Protein AF-A0A662T8T1-F1 (afdb_monomer)

Sequence (111 aa):
SKLGIKPIKSKVNIRFAYDFKDKLLIPRELLLPNIEEYVHKFEDAVSNAFKLGVEISYPSEIILPVLITKAYLNAFNLSIESGYPTEYTIAHIISKAVRIAKNLKGSLSSA

pLDDT: mean 90.49, std 11.32, range [46.44, 98.25]

Mean predicted aligned error: 9.33 Å

Structure (mmCIF, N/CA/C/O backbone):
data_AF-A0A662T8T1-F1
#
_entry.id   AF-A0A662T8T1-F1
#
loop_
_atom_site.group_PDB
_atom_site.id
_atom_site.type_symbol
_atom_site.label_atom_id
_atom_site.label_alt_id
_atom_site.label_comp_id
_atom_site.label_asym_id
_atom_site.label_entity_id
_atom_site.label_seq_id
_atom_site.pdbx_PDB_ins_code
_atom_site.Cartn_x
_atom_site.Cartn_y
_atom_site.Cartn_z
_atom_site.occupancy
_atom_site.B_iso_or_equiv
_atom_site.auth_seq_id
_atom_site.auth_comp_id
_atom_site.auth_asym_id
_atom_site.auth_atom_id
_atom_site.pdbx_PDB_model_num
ATOM 1 N N . SER A 1 1 ? 42.186 -36.320 -29.713 1.00 46.44 1 SER A N 1
ATOM 2 C CA . SER A 1 1 ? 41.400 -35.275 -30.401 1.00 46.44 1 SER A CA 1
ATOM 3 C C . SER A 1 1 ? 42.095 -33.940 -30.151 1.00 46.44 1 SER A C 1
ATOM 5 O O . SER A 1 1 ? 41.994 -33.436 -29.050 1.00 46.44 1 SER A O 1
ATOM 7 N N . LYS A 1 2 ? 43.017 -33.426 -30.977 1.00 49.69 2 LYS A N 1
ATOM 8 C CA . LYS A 1 2 ? 43.076 -33.326 -32.453 1.00 49.69 2 LYS A CA 1
ATOM 9 C C . LYS A 1 2 ? 42.067 -32.354 -33.091 1.00 49.69 2 LYS A C 1
ATOM 11 O O . LYS A 1 2 ? 41.814 -32.444 -34.281 1.00 49.69 2 LYS A O 1
ATOM 16 N N . LEU A 1 3 ? 41.560 -31.382 -32.338 1.00 62.81 3 LEU A N 1
ATOM 17 C CA . LEU A 1 3 ? 40.878 -30.222 -32.916 1.00 62.81 3 LEU A CA 1
ATOM 18 C C . LEU A 1 3 ? 41.624 -28.971 -32.459 1.00 62.81 3 LEU A C 1
ATOM 20 O O . LEU A 1 3 ? 41.393 -28.475 -31.363 1.00 62.81 3 LEU A O 1
ATOM 24 N N . GLY A 1 4 ? 42.559 -28.490 -33.283 1.00 59.91 4 GLY A N 1
ATOM 25 C CA . GLY A 1 4 ? 43.319 -27.247 -33.083 1.00 59.91 4 GLY A CA 1
ATOM 26 C C . GLY A 1 4 ? 42.458 -25.980 -33.179 1.00 59.91 4 GLY A C 1
ATOM 27 O O . GLY A 1 4 ? 42.883 -24.981 -33.749 1.00 59.91 4 GLY A O 1
ATOM 28 N N . ILE A 1 5 ? 41.232 -26.029 -32.661 1.00 67.00 5 ILE A N 1
ATOM 29 C CA . ILE A 1 5 ? 40.268 -24.940 -32.682 1.00 67.00 5 ILE A CA 1
ATOM 30 C C . ILE A 1 5 ? 40.526 -24.086 -31.443 1.00 67.00 5 ILE A C 1
ATOM 32 O O . ILE A 1 5 ? 40.152 -24.449 -30.330 1.00 67.00 5 ILE A O 1
ATOM 36 N N . LYS A 1 6 ? 41.167 -22.933 -31.638 1.00 69.75 6 LYS A N 1
ATOM 37 C CA . LYS A 1 6 ? 41.147 -21.839 -30.662 1.00 69.75 6 LYS A CA 1
ATOM 38 C C . LYS A 1 6 ? 39.889 -21.014 -30.951 1.00 69.75 6 LYS A C 1
ATOM 40 O O . LYS A 1 6 ? 39.869 -20.354 -31.988 1.00 69.75 6 LYS A O 1
ATOM 45 N N . PRO A 1 7 ? 38.832 -21.040 -30.120 1.00 66.69 7 PRO A N 1
ATOM 46 C CA . PRO A 1 7 ? 37.665 -20.203 -30.364 1.00 66.69 7 PRO A CA 1
ATOM 47 C C . PRO A 1 7 ? 38.055 -18.732 -30.178 1.00 66.69 7 PRO A C 1
ATOM 49 O O . PRO A 1 7 ? 38.100 -18.218 -29.062 1.00 66.69 7 PRO A O 1
ATOM 52 N N . ILE A 1 8 ? 38.357 -18.046 -31.281 1.00 68.06 8 ILE A N 1
ATOM 53 C CA . ILE A 1 8 ? 38.575 -16.601 -31.293 1.00 68.06 8 ILE A CA 1
ATOM 54 C C . ILE A 1 8 ? 37.191 -15.951 -31.261 1.00 68.06 8 ILE A C 1
ATOM 56 O O . ILE A 1 8 ? 36.523 -15.817 -32.283 1.00 68.06 8 ILE A O 1
ATOM 60 N N . LYS A 1 9 ? 36.729 -15.566 -30.069 1.00 63.62 9 LYS A N 1
ATOM 61 C CA . LYS A 1 9 ? 35.516 -14.755 -29.919 1.00 63.62 9 LYS A CA 1
ATOM 62 C C . LYS A 1 9 ? 35.863 -13.293 -30.203 1.00 63.62 9 LYS A C 1
ATOM 64 O O . LYS A 1 9 ? 36.174 -12.548 -29.282 1.00 63.62 9 LYS A O 1
ATOM 69 N N . SER A 1 10 ? 35.813 -12.881 -31.467 1.00 65.88 10 SER A N 1
ATOM 70 C CA . SER A 1 10 ? 35.817 -11.457 -31.813 1.00 65.88 10 SER A CA 1
ATOM 71 C C . SER A 1 10 ? 34.375 -10.955 -31.808 1.00 65.88 10 SER A C 1
ATOM 73 O O . SER A 1 10 ? 33.554 -11.419 -32.597 1.00 65.88 10 SER A O 1
ATOM 75 N N . LYS A 1 11 ? 34.033 -10.061 -30.876 1.00 68.81 11 LYS A N 1
ATOM 76 C CA . LYS A 1 11 ? 32.739 -9.367 -30.871 1.00 68.81 11 LYS A CA 1
ATOM 77 C C . LYS A 1 11 ? 32.941 -7.964 -31.431 1.00 68.81 11 LYS A C 1
ATOM 79 O O . LYS A 1 11 ? 33.879 -7.275 -31.033 1.00 68.81 11 LYS A O 1
ATOM 84 N N . VAL A 1 12 ? 32.042 -7.531 -32.311 1.00 76.06 12 VAL A N 1
ATOM 85 C CA . VAL A 1 12 ? 31.998 -6.137 -32.765 1.00 76.06 12 VAL A CA 1
ATOM 86 C C . VAL A 1 12 ? 31.685 -5.255 -31.559 1.00 76.06 12 VAL A C 1
ATOM 88 O O . VAL A 1 12 ? 30.683 -5.463 -30.874 1.00 76.06 12 VAL A O 1
ATOM 91 N N . ASN A 1 13 ? 32.563 -4.294 -31.274 1.00 78.56 13 ASN A N 1
ATOM 92 C CA . ASN A 1 13 ? 32.371 -3.343 -30.188 1.00 78.56 13 ASN A CA 1
ATOM 93 C C . ASN A 1 13 ? 31.818 -2.030 -30.754 1.00 78.56 13 ASN A C 1
ATOM 95 O O . ASN A 1 13 ? 32.553 -1.248 -31.358 1.00 78.56 13 ASN A O 1
ATOM 99 N N . ILE A 1 14 ? 30.514 -1.816 -30.584 1.00 83.00 14 ILE A N 1
ATOM 100 C CA . ILE A 1 14 ? 29.822 -0.609 -31.044 1.00 83.00 14 ILE A CA 1
ATOM 101 C C . ILE A 1 14 ? 30.142 0.530 -30.072 1.00 83.00 14 ILE A C 1
ATOM 103 O O . ILE A 1 14 ? 29.886 0.405 -28.877 1.00 83.00 14 ILE A O 1
ATOM 107 N N . ARG A 1 15 ? 30.708 1.635 -30.574 1.00 86.12 15 ARG A N 1
ATOM 108 C CA . ARG A 1 15 ? 31.024 2.825 -29.759 1.00 86.12 15 ARG A CA 1
ATOM 109 C C . ARG A 1 15 ? 29.827 3.760 -29.602 1.00 86.12 15 ARG A C 1
ATOM 111 O O . ARG A 1 15 ? 29.613 4.300 -28.525 1.00 86.12 15 ARG A O 1
ATOM 118 N N . PHE A 1 16 ? 29.073 3.941 -30.677 1.00 89.31 16 PHE A N 1
ATOM 119 C CA . PHE A 1 16 ? 27.857 4.741 -30.738 1.00 89.31 16 PHE A CA 1
ATOM 120 C C . PHE A 1 16 ? 27.048 4.312 -31.964 1.00 89.31 16 PHE A C 1
ATOM 122 O O . PHE A 1 16 ? 27.594 3.705 -32.890 1.00 89.31 16 PHE A O 1
ATOM 129 N N . ALA A 1 17 ? 25.768 4.658 -31.981 1.00 90.62 17 ALA A N 1
ATOM 130 C CA . ALA A 1 17 ? 24.943 4.650 -33.180 1.00 90.62 17 ALA A CA 1
ATOM 131 C C . ALA A 1 17 ? 24.515 6.087 -33.481 1.00 90.62 17 ALA A C 1
ATOM 133 O O . ALA A 1 17 ? 24.331 6.880 -32.562 1.00 90.62 17 ALA A O 1
ATOM 134 N N . TYR A 1 18 ? 24.381 6.435 -34.756 1.00 94.50 18 TYR A N 1
ATOM 135 C CA . TYR A 1 18 ? 23.810 7.716 -35.153 1.00 94.50 18 TYR A CA 1
ATOM 136 C C . TYR A 1 18 ? 22.483 7.465 -35.858 1.00 94.50 18 TYR A C 1
ATOM 138 O O . TYR A 1 18 ? 22.444 6.753 -36.863 1.00 94.50 18 TYR A O 1
ATOM 146 N N . ASP A 1 19 ? 21.407 8.031 -35.323 1.00 92.94 19 ASP A N 1
ATOM 147 C CA . ASP A 1 19 ? 20.113 8.060 -35.986 1.00 92.94 19 ASP A CA 1
ATOM 148 C C . ASP A 1 19 ? 20.081 9.250 -36.953 1.00 92.94 19 ASP A C 1
ATOM 150 O O . ASP A 1 19 ? 20.047 10.407 -36.535 1.00 92.94 19 ASP A O 1
ATOM 154 N N . PHE A 1 20 ? 20.108 8.971 -38.257 1.00 93.31 20 PHE A N 1
ATOM 155 C CA . PHE A 1 20 ? 20.099 10.002 -39.299 1.00 93.31 20 PHE A CA 1
ATOM 156 C C . PHE A 1 20 ? 18.750 10.705 -39.455 1.00 93.31 20 PHE A C 1
ATOM 158 O O . PHE A 1 20 ? 18.712 11.828 -39.960 1.00 93.31 20 PHE A O 1
ATOM 165 N N . LYS A 1 21 ? 17.655 10.060 -39.043 1.00 94.50 21 LYS A N 1
ATOM 166 C CA . LYS A 1 21 ? 16.312 10.632 -39.125 1.00 94.50 21 LYS A CA 1
ATOM 167 C C . LYS A 1 21 ? 16.138 11.687 -38.039 1.00 94.50 21 LYS A C 1
ATOM 169 O O . LYS A 1 21 ? 15.790 12.826 -38.343 1.00 94.50 21 LYS A O 1
ATOM 174 N N . ASP A 1 22 ? 16.468 11.314 -36.807 1.00 93.44 22 ASP A N 1
ATOM 175 C CA . ASP A 1 22 ? 16.285 12.170 -35.632 1.00 93.44 22 ASP A CA 1
ATOM 176 C C . ASP A 1 22 ? 17.549 12.981 -35.289 1.00 93.44 22 ASP A C 1
ATOM 178 O O . ASP A 1 22 ? 17.564 13.773 -34.348 1.00 93.44 22 ASP A O 1
ATOM 182 N N . LYS A 1 23 ? 18.614 12.821 -36.089 1.00 94.88 23 LYS A N 1
ATOM 183 C CA . LYS A 1 23 ? 19.931 13.463 -35.937 1.00 94.88 23 LYS A CA 1
ATOM 184 C C . LYS A 1 23 ? 20.545 13.250 -34.549 1.00 94.88 23 LYS A C 1
ATOM 186 O O . LYS A 1 23 ? 21.221 14.136 -34.023 1.00 94.88 23 LYS A O 1
ATOM 191 N N . LEU A 1 24 ? 20.329 12.070 -33.967 1.00 95.75 24 LEU A N 1
ATOM 192 C CA . LEU A 1 24 ? 20.688 11.749 -32.588 1.00 95.75 24 LEU A CA 1
ATOM 193 C C . LEU A 1 24 ? 21.919 10.844 -32.522 1.00 95.75 24 LEU A C 1
ATOM 195 O O . LEU A 1 24 ? 21.967 9.785 -33.146 1.00 95.75 24 LEU A O 1
ATOM 199 N N . LEU A 1 25 ? 22.899 11.230 -31.705 1.00 93.69 25 LEU A N 1
ATOM 200 C CA . LEU A 1 25 ? 24.011 10.359 -31.338 1.00 93.69 25 LEU A CA 1
ATOM 201 C C . LEU A 1 25 ? 23.621 9.526 -30.112 1.00 93.69 25 LEU A C 1
ATOM 203 O O . LEU A 1 25 ? 23.437 10.069 -29.025 1.00 93.69 25 LEU A O 1
ATOM 207 N N . ILE A 1 26 ? 23.521 8.212 -30.283 1.00 92.44 26 ILE A N 1
ATOM 208 C CA . ILE A 1 26 ? 23.152 7.269 -29.230 1.00 92.44 26 ILE A CA 1
ATOM 209 C C . ILE A 1 26 ? 24.431 6.605 -28.693 1.00 92.44 26 ILE A C 1
ATOM 211 O O . ILE A 1 26 ? 25.075 5.833 -29.416 1.00 92.44 26 ILE A O 1
ATOM 215 N N . PRO A 1 27 ? 24.831 6.899 -27.446 1.00 90.31 27 PRO A N 1
ATOM 216 C CA . PRO A 1 27 ? 25.997 6.290 -26.824 1.00 90.31 27 PRO A CA 1
ATOM 217 C C . PRO A 1 27 ? 25.745 4.805 -26.525 1.00 90.31 27 PRO A C 1
ATOM 219 O O . PRO A 1 27 ? 24.603 4.360 -26.381 1.00 90.31 27 PRO A O 1
ATOM 222 N N . ARG A 1 28 ? 26.821 4.016 -26.438 1.00 87.12 28 ARG A N 1
ATOM 223 C CA . ARG A 1 28 ? 26.762 2.555 -26.272 1.00 87.12 28 ARG A CA 1
ATOM 224 C C . ARG A 1 28 ? 25.910 2.115 -25.081 1.00 87.12 28 ARG A C 1
ATOM 226 O O . ARG A 1 28 ? 25.218 1.106 -25.174 1.00 87.12 28 ARG A O 1
ATOM 233 N N . GLU A 1 29 ? 25.970 2.857 -23.983 1.00 84.81 29 GLU A N 1
ATOM 234 C CA . GLU A 1 29 ? 25.280 2.563 -22.727 1.00 84.81 29 GLU A CA 1
ATOM 235 C C . GLU A 1 29 ? 23.757 2.533 -22.911 1.00 84.81 29 GLU A C 1
ATOM 237 O O . GLU A 1 29 ? 23.076 1.752 -22.256 1.00 84.81 29 GLU A O 1
ATOM 242 N N . LEU A 1 30 ? 23.228 3.326 -23.849 1.00 86.00 30 LEU A N 1
ATOM 243 C CA . LEU A 1 30 ? 21.801 3.356 -24.176 1.00 86.00 30 LEU A CA 1
ATOM 244 C C . LEU A 1 30 ? 21.399 2.316 -25.233 1.00 86.00 30 LEU A C 1
ATOM 246 O O . LEU A 1 30 ? 20.217 2.020 -25.374 1.00 86.00 30 LEU A O 1
ATOM 250 N N . LEU A 1 31 ? 22.359 1.740 -25.968 1.00 85.38 31 LEU A N 1
ATOM 251 C CA . LEU A 1 31 ? 22.101 0.712 -26.989 1.00 85.38 31 LEU A CA 1
ATOM 252 C C . LEU A 1 31 ? 21.903 -0.689 -26.401 1.00 85.38 31 LEU A C 1
ATOM 254 O O . LEU A 1 31 ? 21.404 -1.577 -27.089 1.00 85.38 31 LEU A O 1
ATOM 258 N N . LEU A 1 32 ? 22.317 -0.899 -25.152 1.00 81.19 32 LEU A N 1
ATOM 259 C CA . LEU A 1 32 ? 22.176 -2.164 -24.433 1.00 81.19 32 L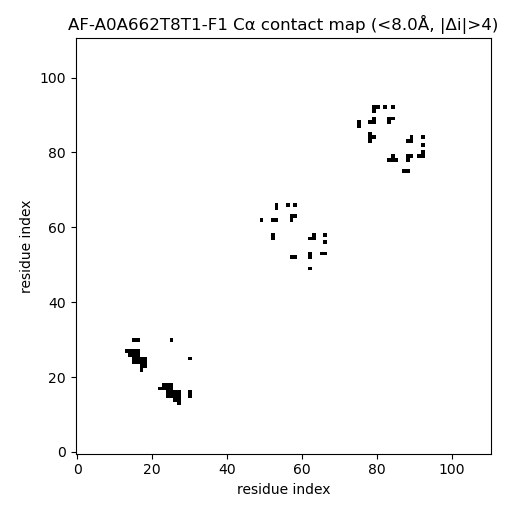EU A CA 1
ATOM 260 C C . LEU A 1 32 ? 21.434 -1.926 -23.112 1.00 81.19 32 LEU A C 1
ATOM 262 O O . LEU A 1 32 ? 22.029 -2.093 -22.045 1.00 81.19 32 LEU A O 1
ATOM 266 N N . PRO A 1 33 ? 20.157 -1.501 -23.161 1.00 79.94 33 PRO A N 1
ATOM 267 C CA . PRO A 1 33 ? 19.402 -1.228 -21.951 1.00 79.94 33 PRO A CA 1
ATOM 268 C C . PRO A 1 33 ? 19.228 -2.508 -21.130 1.00 79.94 33 PRO A C 1
ATOM 270 O O . PRO A 1 33 ? 18.905 -3.572 -21.666 1.00 79.94 33 PRO A O 1
ATOM 273 N N . ASN A 1 34 ? 19.405 -2.395 -19.813 1.00 88.38 34 ASN A N 1
ATOM 274 C CA . ASN A 1 34 ? 19.031 -3.457 -18.892 1.00 88.38 34 ASN A CA 1
ATOM 275 C C . ASN A 1 34 ? 17.504 -3.478 -18.749 1.00 88.38 34 ASN A C 1
ATOM 277 O O . ASN A 1 34 ? 16.940 -2.697 -17.988 1.00 88.38 34 ASN A O 1
ATOM 281 N N . ILE A 1 35 ? 16.836 -4.361 -19.492 1.00 91.25 35 ILE A N 1
ATOM 282 C CA . ILE A 1 35 ? 15.369 -4.449 -19.520 1.00 91.25 35 ILE A CA 1
ATOM 283 C C . ILE A 1 35 ? 14.786 -4.639 -18.111 1.00 91.25 35 ILE A C 1
ATOM 285 O O . ILE A 1 35 ? 13.782 -4.011 -17.785 1.00 91.25 35 ILE A O 1
ATOM 289 N N . GLU A 1 36 ? 15.433 -5.439 -17.264 1.00 95.00 36 GLU A N 1
ATOM 290 C CA . GLU A 1 36 ? 14.979 -5.709 -15.893 1.00 95.00 36 GLU A CA 1
ATOM 291 C C . GLU A 1 36 ? 14.973 -4.429 -15.046 1.00 95.00 36 GLU A C 1
ATOM 293 O O . GLU A 1 36 ? 14.015 -4.158 -14.326 1.00 95.00 36 GLU A O 1
ATOM 298 N N . GLU A 1 37 ? 15.990 -3.578 -15.200 1.00 94.56 37 GLU A N 1
ATOM 299 C CA . GLU A 1 37 ? 16.058 -2.285 -14.510 1.00 94.56 37 GLU A CA 1
ATOM 300 C C . GLU A 1 37 ? 14.899 -1.358 -14.909 1.00 94.56 37 GLU A C 1
ATOM 302 O O . GLU A 1 37 ? 14.333 -0.664 -14.064 1.00 94.56 37 GLU A O 1
ATOM 307 N N . TYR A 1 38 ? 14.518 -1.342 -16.189 1.00 92.94 38 TYR A N 1
ATOM 308 C CA . TYR A 1 38 ? 13.387 -0.534 -16.655 1.00 92.94 38 TYR A CA 1
ATOM 309 C C . TYR A 1 38 ? 12.049 -1.052 -16.134 1.00 92.94 38 TYR A C 1
ATOM 311 O O . TYR A 1 38 ? 11.194 -0.244 -15.768 1.00 92.94 38 TYR A O 1
ATOM 319 N N . VAL A 1 39 ? 11.876 -2.375 -16.070 1.00 96.31 39 VAL A N 1
ATOM 320 C CA . VAL A 1 39 ? 10.683 -2.988 -15.475 1.00 96.31 39 VAL A CA 1
ATOM 321 C C . VAL A 1 39 ? 10.565 -2.578 -14.009 1.00 96.31 39 VAL A C 1
ATOM 323 O O . VAL A 1 39 ? 9.531 -2.041 -13.620 1.00 96.31 39 VAL A O 1
ATOM 326 N N . HIS A 1 40 ? 11.642 -2.697 -13.231 1.00 97.75 40 HIS A N 1
ATOM 327 C CA . HIS A 1 40 ? 11.636 -2.282 -11.828 1.00 97.75 40 HIS A CA 1
ATOM 328 C C . HIS A 1 40 ? 11.348 -0.790 -11.644 1.00 97.75 40 HIS A C 1
ATOM 330 O O . HIS A 1 40 ? 10.511 -0.423 -10.823 1.00 97.75 40 HIS A O 1
ATOM 336 N N . LYS A 1 41 ? 11.955 0.088 -12.455 1.00 97.25 41 LYS A N 1
ATOM 337 C CA . LYS A 1 41 ? 11.652 1.531 -12.411 1.00 97.25 41 LYS A CA 1
ATOM 338 C C . LYS A 1 41 ? 10.178 1.824 -12.681 1.00 97.25 41 LYS A C 1
ATOM 340 O O . LYS A 1 41 ? 9.615 2.740 -12.082 1.00 97.25 41 LYS A O 1
ATOM 345 N N . PHE A 1 42 ? 9.559 1.080 -13.592 1.00 97.94 42 PHE A N 1
ATOM 346 C CA . PHE A 1 42 ? 8.142 1.232 -13.895 1.00 97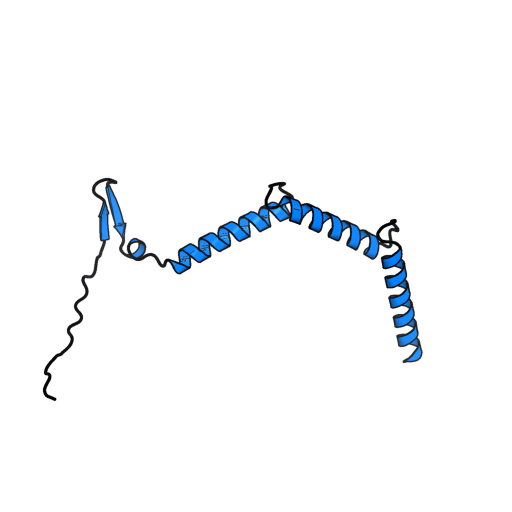.94 42 PHE A CA 1
ATOM 347 C C . PHE A 1 42 ? 7.258 0.755 -12.735 1.00 97.94 42 PHE A C 1
ATOM 349 O O . PHE A 1 42 ? 6.345 1.475 -12.329 1.00 97.94 42 PHE A O 1
ATOM 356 N N . GLU A 1 43 ? 7.558 -0.410 -12.158 1.00 98.00 43 GLU A N 1
ATOM 357 C CA . GLU A 1 43 ? 6.870 -0.933 -10.970 1.00 98.00 43 GLU A CA 1
ATOM 358 C C . GLU A 1 43 ? 6.955 0.047 -9.791 1.00 98.00 43 GLU A C 1
ATOM 360 O O . GLU A 1 43 ? 5.941 0.359 -9.158 1.00 98.00 43 GLU A O 1
ATOM 365 N N . ASP A 1 44 ? 8.143 0.603 -9.548 1.00 98.25 44 ASP A N 1
ATOM 366 C CA . ASP A 1 44 ? 8.375 1.608 -8.514 1.00 98.25 44 ASP A CA 1
ATOM 367 C C . ASP A 1 44 ? 7.561 2.877 -8.767 1.00 98.25 44 ASP A C 1
ATOM 369 O O . ASP A 1 44 ? 6.941 3.411 -7.845 1.00 98.25 44 ASP A O 1
ATOM 373 N N . ALA A 1 45 ? 7.513 3.361 -10.012 1.00 98.19 45 ALA A N 1
ATOM 374 C CA . ALA A 1 45 ? 6.732 4.541 -10.370 1.00 98.19 45 ALA A CA 1
ATOM 375 C C . ALA A 1 45 ? 5.234 4.338 -10.093 1.00 98.19 45 ALA A C 1
ATOM 377 O O . ALA A 1 45 ? 4.601 5.202 -9.480 1.00 98.19 45 ALA A O 1
ATOM 378 N N . VAL A 1 46 ? 4.679 3.182 -10.476 1.00 97.25 46 VAL A N 1
ATOM 379 C CA . VAL A 1 46 ? 3.276 2.824 -10.204 1.00 97.25 46 VAL A CA 1
ATOM 380 C C . VAL A 1 46 ? 3.022 2.728 -8.698 1.00 97.25 46 VAL A C 1
ATOM 382 O O . VAL A 1 46 ? 2.068 3.322 -8.193 1.00 97.25 46 VAL A O 1
ATOM 385 N N . SER A 1 47 ? 3.898 2.037 -7.964 1.00 97.19 47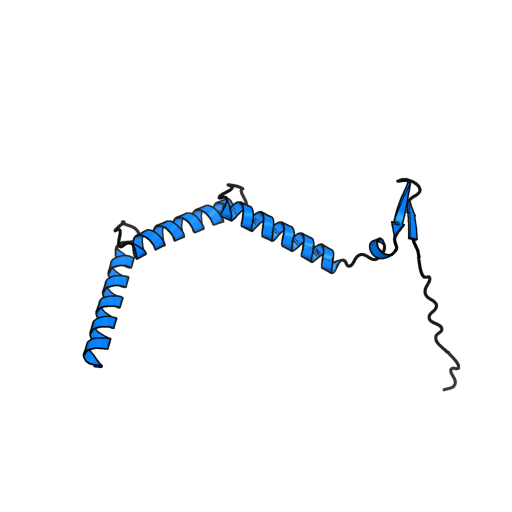 SER A N 1
ATOM 386 C CA . SER A 1 47 ? 3.806 1.883 -6.507 1.00 97.19 47 SER A CA 1
ATOM 387 C C . SER A 1 47 ? 3.844 3.231 -5.786 1.00 97.19 47 SER A C 1
ATOM 389 O O . SER A 1 47 ? 3.031 3.497 -4.898 1.00 97.19 47 SER A O 1
ATOM 391 N N . ASN A 1 48 ? 4.747 4.122 -6.194 1.00 98.00 48 ASN A N 1
ATOM 392 C CA . ASN A 1 48 ? 4.897 5.447 -5.603 1.00 98.00 48 ASN A CA 1
ATOM 393 C C . ASN A 1 48 ? 3.696 6.348 -5.902 1.00 98.00 48 ASN A C 1
ATOM 395 O O . ASN A 1 48 ? 3.201 7.008 -4.990 1.00 98.00 48 ASN A O 1
ATOM 399 N N . ALA A 1 49 ? 3.184 6.339 -7.135 1.00 96.81 49 ALA A N 1
ATOM 400 C CA . ALA A 1 49 ? 1.985 7.092 -7.496 1.00 96.81 49 ALA A CA 1
ATOM 401 C C . ALA A 1 49 ? 0.756 6.614 -6.708 1.00 96.81 49 ALA A C 1
ATOM 403 O O . ALA A 1 49 ? -0.003 7.432 -6.185 1.00 96.81 49 ALA A O 1
ATOM 404 N N . PHE A 1 50 ? 0.593 5.296 -6.562 1.00 97.19 50 PHE A N 1
ATOM 405 C CA . PHE A 1 50 ? -0.480 4.712 -5.762 1.00 97.19 50 PHE A CA 1
ATOM 406 C C . PHE A 1 50 ? -0.381 5.127 -4.288 1.00 97.19 50 PHE A C 1
ATOM 408 O O . PHE A 1 50 ? -1.353 5.629 -3.726 1.00 97.19 50 PHE A O 1
ATOM 415 N N . LYS A 1 51 ? 0.801 4.980 -3.670 1.00 96.56 51 LYS A N 1
ATOM 416 C CA . LYS A 1 51 ? 1.048 5.397 -2.278 1.00 96.56 51 LYS A CA 1
ATOM 417 C C . LYS A 1 51 ? 0.757 6.878 -2.075 1.00 96.56 51 LYS A C 1
ATOM 419 O O . LYS A 1 51 ? 0.068 7.232 -1.123 1.00 96.56 51 LYS A O 1
ATOM 424 N N . LEU A 1 52 ? 1.253 7.726 -2.976 1.00 96.94 52 LEU A N 1
ATOM 425 C CA . LEU A 1 52 ? 1.027 9.163 -2.916 1.00 96.94 52 LEU A CA 1
ATOM 426 C C . LEU A 1 52 ? -0.468 9.476 -2.961 1.00 96.94 52 LEU A C 1
ATOM 428 O O . LEU A 1 52 ? -0.960 10.185 -2.090 1.00 96.94 52 LEU A O 1
ATOM 432 N N . GLY A 1 53 ? -1.191 8.911 -3.930 1.00 97.00 53 GLY A N 1
ATOM 433 C CA . GLY A 1 53 ? -2.625 9.135 -4.071 1.00 97.00 53 GLY A CA 1
ATOM 434 C C . GLY A 1 53 ? -3.429 8.646 -2.861 1.00 97.00 53 GLY A C 1
ATOM 435 O O . GLY A 1 53 ? -4.327 9.353 -2.410 1.00 97.00 53 GLY A O 1
ATOM 436 N N . VAL A 1 54 ? -3.071 7.497 -2.275 1.00 96.81 54 VAL A N 1
ATOM 437 C CA . VAL A 1 54 ? -3.678 7.012 -1.022 1.00 96.81 54 VAL A CA 1
ATOM 438 C C . VAL A 1 54 ? -3.406 7.967 0.145 1.00 96.81 54 VAL A C 1
ATOM 440 O O . VAL A 1 54 ? -4.284 8.186 0.979 1.00 96.81 54 VAL A O 1
ATOM 443 N N . GLU A 1 55 ? -2.202 8.527 0.242 1.00 95.88 55 GLU A N 1
ATOM 444 C CA . GLU A 1 55 ? -1.818 9.357 1.386 1.00 95.88 55 GLU A CA 1
ATOM 445 C C . GLU A 1 55 ? -2.435 10.756 1.335 1.00 95.88 55 GLU A C 1
ATOM 447 O O . GLU A 1 55 ? -2.926 11.249 2.347 1.00 95.88 55 GLU A O 1
ATOM 452 N N . ILE A 1 56 ? -2.526 11.358 0.148 1.00 96.81 56 ILE A N 1
ATOM 453 C CA . ILE A 1 56 ? -3.210 12.649 -0.034 1.00 96.81 56 ILE A CA 1
ATOM 454 C C . ILE A 1 56 ? -4.734 12.509 -0.163 1.00 96.81 56 ILE A C 1
ATOM 456 O O . ILE A 1 56 ? -5.421 13.496 -0.410 1.00 96.81 56 ILE A O 1
ATOM 460 N N . SER A 1 57 ? -5.271 11.293 -0.016 1.00 96.31 57 SER A N 1
ATOM 461 C CA . SER A 1 57 ? -6.700 10.994 -0.170 1.00 96.31 57 SER A CA 1
ATOM 462 C C . SER A 1 57 ? -7.271 11.376 -1.543 1.00 96.31 57 SER A C 1
ATOM 464 O O . SER A 1 57 ? -8.398 11.855 -1.644 1.00 96.31 57 SER A O 1
ATOM 466 N N . TYR A 1 58 ? -6.501 11.159 -2.614 1.00 96.81 58 TYR A N 1
ATOM 467 C CA . TYR A 1 58 ? -6.924 11.452 -3.982 1.00 96.81 58 TYR A CA 1
ATOM 468 C C . TYR A 1 58 ? -7.917 10.392 -4.501 1.00 96.81 58 TYR A C 1
ATOM 470 O O . TYR A 1 58 ? -7.537 9.225 -4.653 1.00 96.81 58 TYR A O 1
ATOM 478 N N . PRO A 1 59 ? -9.175 10.759 -4.808 1.00 93.31 59 PRO A N 1
ATOM 479 C CA . PRO A 1 59 ? -10.207 9.795 -5.170 1.00 93.31 59 PRO A CA 1
ATOM 480 C C . PRO A 1 59 ? -10.136 9.440 -6.662 1.00 93.31 59 PRO A C 1
ATOM 482 O O . PRO A 1 59 ? -10.812 10.042 -7.492 1.00 93.31 59 PRO A O 1
ATOM 485 N N . SER A 1 60 ? -9.326 8.439 -7.006 1.00 95.25 60 SER A N 1
ATOM 486 C CA . SER A 1 60 ? -9.363 7.778 -8.319 1.00 95.25 60 SER A CA 1
ATOM 487 C C . SER A 1 60 ? -10.048 6.415 -8.226 1.00 95.25 60 SER A C 1
ATOM 489 O O . SER A 1 60 ? -10.110 5.834 -7.146 1.00 95.25 60 SER A O 1
ATOM 491 N N . GLU A 1 61 ? -10.521 5.859 -9.343 1.00 96.00 61 GLU A N 1
ATOM 492 C CA . GLU A 1 61 ? -11.217 4.558 -9.362 1.00 96.00 61 GLU A CA 1
ATOM 493 C C . GLU A 1 61 ? -10.396 3.423 -8.727 1.00 96.00 61 GLU A C 1
ATOM 495 O O . GLU A 1 61 ? -10.933 2.593 -7.997 1.00 96.00 61 GLU A O 1
ATOM 500 N N . ILE A 1 62 ? -9.078 3.424 -8.947 1.00 93.06 62 ILE A N 1
ATOM 501 C CA . ILE A 1 62 ? -8.159 2.410 -8.408 1.00 93.06 62 ILE A CA 1
ATOM 502 C C . ILE A 1 62 ? -7.918 2.615 -6.902 1.00 93.06 62 ILE A C 1
ATOM 504 O O . ILE A 1 62 ? -7.704 1.657 -6.161 1.00 93.06 62 ILE A O 1
ATOM 508 N N . ILE A 1 63 ? -7.936 3.865 -6.434 1.00 96.44 63 ILE A N 1
ATOM 509 C CA . ILE A 1 63 ? -7.531 4.245 -5.073 1.00 96.44 63 ILE A CA 1
ATOM 510 C C . ILE A 1 63 ? -8.734 4.304 -4.118 1.00 96.44 63 ILE A C 1
ATOM 512 O O . ILE A 1 63 ? -8.605 4.011 -2.927 1.00 96.44 63 ILE A O 1
ATOM 516 N N . LEU A 1 64 ? -9.919 4.635 -4.631 1.00 96.44 64 LEU A N 1
ATOM 517 C CA . LEU A 1 64 ? -11.128 4.889 -3.852 1.00 96.44 64 LEU A CA 1
ATOM 518 C C . LEU A 1 64 ? -11.525 3.734 -2.909 1.00 96.44 64 LEU A C 1
ATOM 520 O O . LEU A 1 64 ? -11.788 4.018 -1.737 1.00 96.44 64 LEU A O 1
ATOM 524 N N . PRO A 1 65 ? -11.515 2.446 -3.319 1.00 96.38 65 PRO A N 1
ATOM 525 C CA . PRO A 1 65 ? -11.859 1.346 -2.410 1.00 96.38 65 PRO A CA 1
ATOM 526 C C . PRO A 1 65 ? -10.911 1.249 -1.207 1.00 96.38 65 PRO A C 1
ATOM 528 O O . PRO A 1 65 ? -11.327 0.971 -0.077 1.00 96.38 65 PRO A O 1
ATOM 531 N N . VAL A 1 66 ? -9.625 1.523 -1.442 1.00 96.88 66 VAL A N 1
ATOM 532 C CA . VAL A 1 66 ? -8.595 1.519 -0.401 1.00 96.88 66 VAL A CA 1
ATOM 533 C C . VAL A 1 66 ? -8.769 2.711 0.532 1.00 96.88 66 VAL A C 1
ATOM 535 O O . VAL A 1 66 ? -8.659 2.538 1.744 1.00 96.88 66 VAL A O 1
ATOM 538 N N . LEU A 1 67 ? -9.114 3.891 0.008 1.00 97.44 67 LEU A N 1
ATOM 539 C CA . LEU A 1 67 ? -9.397 5.067 0.835 1.00 97.44 67 LEU A CA 1
ATOM 540 C C . LEU A 1 67 ? -10.582 4.849 1.771 1.00 97.44 67 LEU A C 1
ATOM 542 O O . LEU A 1 67 ? -10.466 5.143 2.958 1.00 97.44 67 LEU A O 1
ATOM 546 N N . ILE A 1 68 ? -11.687 4.295 1.268 1.00 97.44 68 ILE A N 1
ATOM 547 C CA . ILE A 1 68 ? -12.878 4.010 2.083 1.00 97.44 68 ILE A CA 1
ATOM 548 C C . ILE A 1 68 ? -12.520 3.045 3.217 1.00 97.44 68 ILE A C 1
ATOM 550 O O . ILE A 1 68 ? -12.844 3.290 4.379 1.00 97.44 68 ILE A O 1
ATOM 554 N N . THR A 1 69 ? -11.786 1.980 2.893 1.00 96.88 69 THR A N 1
ATOM 555 C CA . THR A 1 69 ? 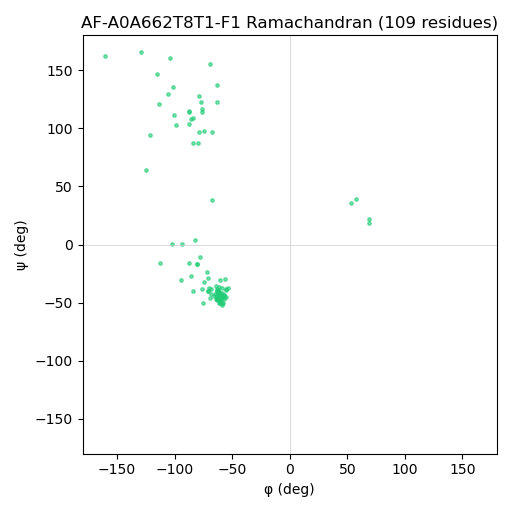-11.357 0.980 3.877 1.00 96.88 69 THR A CA 1
ATOM 556 C C . THR A 1 69 ? -10.410 1.588 4.914 1.00 96.88 69 THR A C 1
ATOM 558 O O . THR A 1 69 ? -10.609 1.403 6.113 1.00 96.88 69 THR A O 1
ATOM 561 N N . LYS A 1 70 ? -9.405 2.360 4.475 1.00 96.69 70 LYS A N 1
ATOM 562 C CA . LYS A 1 70 ? -8.446 3.050 5.354 1.00 96.69 70 LYS A CA 1
ATOM 563 C C . LYS A 1 70 ? -9.166 4.022 6.289 1.00 96.69 70 LYS A C 1
ATOM 565 O O . LYS A 1 70 ? -8.912 4.005 7.489 1.00 96.69 70 LYS A O 1
ATOM 570 N N . ALA A 1 71 ? -10.085 4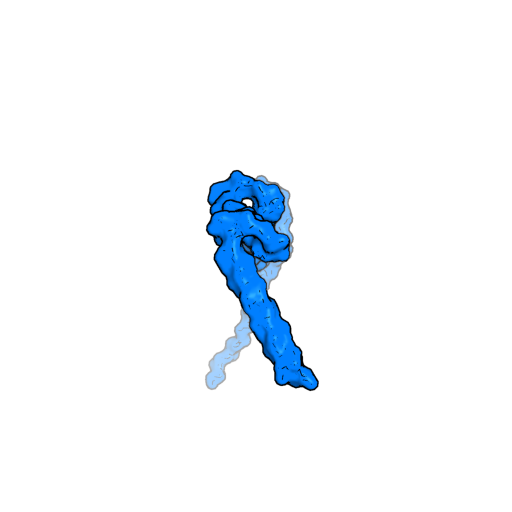.829 5.764 1.00 96.31 71 ALA A N 1
ATOM 571 C CA . ALA A 1 71 ? -10.861 5.783 6.549 1.00 96.31 71 ALA A CA 1
ATOM 572 C C . ALA A 1 71 ? -11.725 5.083 7.608 1.00 96.31 71 ALA A C 1
ATOM 574 O O . ALA A 1 71 ? -11.690 5.473 8.776 1.00 96.31 71 ALA A O 1
ATOM 575 N N . TYR A 1 72 ? -12.436 4.017 7.224 1.00 97.19 72 TYR A N 1
ATOM 576 C CA . TYR A 1 72 ? -13.231 3.218 8.154 1.00 97.19 72 TYR A CA 1
ATOM 577 C C . TYR A 1 72 ? -12.368 2.623 9.270 1.00 97.19 72 TYR A C 1
ATOM 579 O O . TYR A 1 72 ? -12.663 2.831 10.444 1.00 97.19 72 TYR A O 1
ATOM 587 N N . LEU A 1 73 ? -11.275 1.935 8.921 1.00 97.00 73 LEU A N 1
ATOM 588 C CA . LEU A 1 73 ? -10.387 1.309 9.902 1.00 97.00 73 LEU A CA 1
ATOM 589 C C . LEU A 1 73 ? -9.764 2.341 10.844 1.00 97.00 73 LEU A C 1
ATOM 591 O O . LEU A 1 73 ? -9.689 2.103 12.047 1.00 97.00 73 LEU A O 1
ATOM 595 N N . ASN A 1 74 ? -9.360 3.501 10.325 1.00 97.12 74 ASN A N 1
ATOM 596 C CA . ASN A 1 74 ? -8.806 4.575 11.142 1.00 97.12 74 ASN A CA 1
ATOM 597 C C . ASN A 1 74 ? -9.833 5.103 12.150 1.00 97.12 74 ASN A C 1
ATOM 599 O O . ASN A 1 74 ? -9.519 5.209 13.334 1.00 97.12 74 ASN A O 1
ATOM 603 N N . ALA A 1 75 ? -11.060 5.394 11.709 1.00 96.88 75 ALA A N 1
ATOM 604 C CA . ALA A 1 75 ? -12.126 5.871 12.589 1.00 96.88 75 ALA A CA 1
ATOM 605 C C . ALA A 1 75 ? -12.536 4.810 13.623 1.00 96.88 75 ALA A C 1
ATOM 607 O O . ALA A 1 75 ? -12.688 5.113 14.807 1.00 96.88 75 ALA A O 1
ATOM 608 N N . PHE A 1 76 ? -12.659 3.557 13.186 1.00 97.44 76 PHE A N 1
ATOM 609 C CA . PHE A 1 76 ? -12.994 2.417 14.031 1.00 97.44 76 PHE A CA 1
ATOM 610 C C . PHE A 1 76 ? -11.948 2.207 15.132 1.00 97.44 76 PHE A C 1
ATOM 612 O O . PHE A 1 76 ? -12.289 2.148 16.316 1.00 97.44 76 PHE A O 1
ATOM 619 N N . ASN A 1 77 ? -10.666 2.176 14.758 1.00 96.94 77 ASN A N 1
ATOM 620 C CA . ASN A 1 77 ? -9.564 2.043 15.705 1.00 96.94 77 ASN A CA 1
ATOM 621 C C . ASN A 1 77 ? -9.506 3.241 16.655 1.00 96.94 77 ASN A C 1
ATOM 623 O O . ASN A 1 77 ? -9.402 3.050 17.862 1.00 96.94 77 ASN A O 1
ATOM 627 N N . LEU A 1 78 ? -9.643 4.469 16.145 1.00 97.00 78 LEU A N 1
ATOM 628 C CA . LEU A 1 78 ? -9.649 5.670 16.980 1.00 97.00 78 LEU A CA 1
ATOM 629 C C . LEU A 1 78 ? -10.781 5.641 1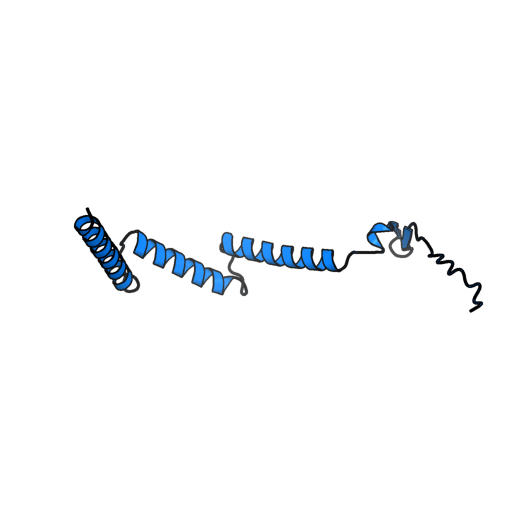8.015 1.00 97.00 78 LEU A C 1
ATOM 631 O O . LEU A 1 78 ? -10.554 5.967 19.179 1.00 97.00 78 LEU A O 1
ATOM 635 N N . SER A 1 79 ? -11.983 5.219 17.625 1.00 97.25 79 SER A N 1
ATOM 636 C CA . SER A 1 79 ? -13.123 5.072 18.536 1.00 97.25 79 SER A CA 1
ATOM 637 C C . SER A 1 79 ? -12.857 4.024 19.624 1.00 97.25 79 SER A C 1
ATOM 639 O O . SER A 1 79 ? -13.116 4.290 20.796 1.00 97.25 79 SER A O 1
ATOM 641 N N . ILE A 1 80 ? -12.273 2.870 19.280 1.00 97.12 80 ILE A N 1
ATOM 642 C CA . ILE A 1 80 ? -11.915 1.838 20.269 1.00 97.12 80 ILE A CA 1
ATOM 643 C C . ILE A 1 80 ? -10.818 2.318 21.222 1.00 97.12 80 ILE A C 1
ATOM 645 O O . ILE A 1 80 ? -10.895 2.080 22.429 1.00 97.12 80 ILE A O 1
ATOM 649 N N . GLU A 1 81 ? -9.784 2.969 20.693 1.00 95.88 81 GLU A N 1
ATOM 650 C CA . GLU A 1 81 ? -8.645 3.434 21.484 1.00 95.88 81 GLU A CA 1
ATOM 651 C C . GLU A 1 81 ? -9.016 4.598 22.407 1.00 95.88 81 GLU A C 1
ATOM 653 O O . GLU A 1 81 ? -8.581 4.619 23.555 1.00 95.88 81 GLU A O 1
ATOM 658 N N . SER A 1 82 ? -9.882 5.507 21.956 1.00 96.12 82 SER A N 1
ATOM 659 C CA . SER A 1 82 ? -10.418 6.598 22.783 1.00 96.12 82 SER A CA 1
ATOM 660 C C . SER A 1 82 ? -11.534 6.162 23.739 1.00 96.12 82 SER A C 1
ATOM 662 O O . SER A 1 82 ? -11.929 6.939 24.606 1.0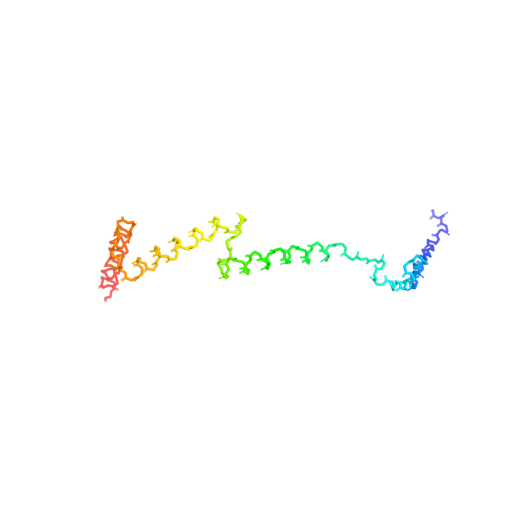0 96.12 82 SER A O 1
ATOM 664 N N . GLY A 1 83 ? -12.062 4.941 23.593 1.00 94.38 83 GLY A N 1
ATOM 665 C CA . GLY A 1 83 ? -13.216 4.465 24.355 1.00 94.38 83 GLY A CA 1
ATOM 666 C C . GLY A 1 83 ? -14.528 5.169 23.992 1.00 94.38 83 GLY A C 1
ATOM 667 O O . GLY A 1 83 ? -15.473 5.122 24.775 1.00 94.38 83 GLY A O 1
ATOM 668 N N . TYR A 1 84 ? -14.598 5.818 22.826 1.00 96.12 84 TYR A N 1
ATOM 669 C CA . TYR A 1 84 ? -15.798 6.502 22.352 1.00 96.12 84 TYR A CA 1
ATOM 670 C C . TYR A 1 84 ? -16.827 5.487 21.829 1.00 96.12 84 TYR A C 1
ATOM 672 O O . TYR A 1 84 ? -16.556 4.829 20.821 1.00 96.12 84 TYR A O 1
ATOM 680 N N . PRO A 1 85 ? -17.999 5.329 22.468 1.00 94.81 85 PRO A N 1
ATOM 681 C CA . PRO A 1 85 ? -18.941 4.277 22.116 1.00 94.81 85 PRO A CA 1
ATOM 682 C C . PRO A 1 85 ? -19.751 4.631 20.866 1.00 94.81 85 PRO A C 1
ATOM 684 O O . PRO A 1 85 ? -20.406 5.668 20.799 1.00 94.81 85 PRO A O 1
ATOM 687 N N . THR A 1 86 ? -19.759 3.720 19.896 1.00 95.81 86 THR A N 1
ATOM 688 C CA . THR A 1 86 ? -20.662 3.752 18.736 1.00 95.81 86 THR A CA 1
ATOM 689 C C . THR A 1 86 ? -21.351 2.399 18.581 1.00 95.81 86 THR A C 1
ATOM 691 O O . THR A 1 86 ? -20.899 1.407 19.160 1.00 95.81 86 THR A O 1
ATOM 694 N N . GLU A 1 87 ? -22.405 2.330 17.766 1.00 95.50 87 GLU A N 1
ATOM 695 C CA . GLU A 1 87 ? -23.087 1.067 17.443 1.00 95.50 87 GLU A CA 1
ATOM 696 C C . GLU A 1 87 ? -22.134 0.006 16.857 1.00 95.50 87 GLU A C 1
ATOM 698 O O . GLU A 1 87 ? -22.300 -1.184 17.117 1.00 95.50 87 GLU A O 1
ATOM 703 N N . TYR A 1 88 ? -21.077 0.435 16.158 1.00 92.75 88 TYR A N 1
ATOM 704 C CA . TYR A 1 88 ? -20.082 -0.451 15.549 1.00 92.75 88 TYR A CA 1
ATOM 705 C C . TYR A 1 88 ? -18.952 -0.853 16.510 1.00 92.75 88 TYR A C 1
ATOM 707 O O . TYR A 1 88 ? -18.342 -1.905 16.335 1.00 92.75 88 TYR A O 1
ATOM 715 N N . THR A 1 89 ? -18.634 -0.033 17.519 1.00 96.31 89 THR A N 1
ATOM 716 C CA . TH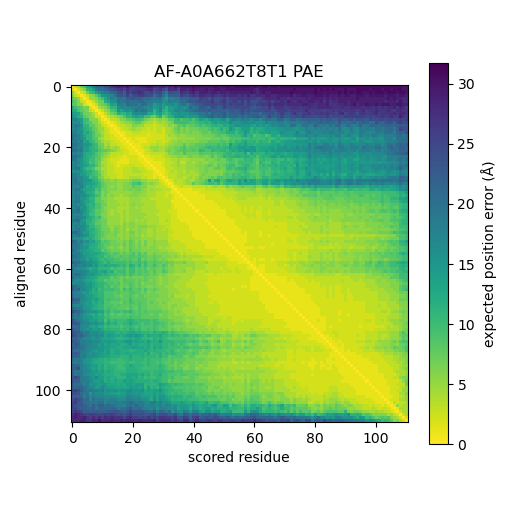R A 1 89 ? -17.406 -0.189 18.329 1.00 96.31 89 THR A CA 1
ATOM 717 C C . THR A 1 89 ? -17.649 -0.574 19.783 1.00 96.31 89 THR A C 1
ATOM 719 O O . THR A 1 89 ? -16.726 -1.064 20.437 1.00 96.31 89 THR A O 1
ATOM 722 N N . ILE A 1 90 ? -18.872 -0.429 20.305 1.00 96.19 90 ILE A N 1
ATOM 723 C CA . ILE A 1 90 ? -19.179 -0.670 21.724 1.00 96.19 90 ILE A CA 1
ATOM 724 C C . ILE A 1 90 ? -18.800 -2.083 22.190 1.00 96.19 90 ILE A C 1
ATOM 726 O O . ILE A 1 90 ? -18.164 -2.247 23.232 1.00 96.19 90 ILE A O 1
ATOM 730 N N . ALA A 1 91 ? -19.102 -3.108 21.389 1.00 96.94 91 ALA A N 1
ATOM 731 C CA . ALA A 1 91 ? -18.755 -4.492 21.709 1.00 96.94 91 ALA A CA 1
ATOM 732 C C . ALA A 1 91 ? -17.231 -4.701 21.795 1.00 96.94 91 ALA A C 1
ATOM 734 O O . ALA A 1 91 ? -16.736 -5.410 22.679 1.00 96.94 91 ALA A O 1
ATOM 735 N N . HIS A 1 92 ? -16.472 -4.043 20.915 1.00 96.88 92 HIS A N 1
ATOM 736 C CA . HIS A 1 92 ? -15.012 -4.109 20.896 1.00 96.88 92 HIS A CA 1
ATOM 737 C C . HIS A 1 92 ? -14.391 -3.367 22.083 1.00 96.88 92 HIS A C 1
ATOM 739 O O . HIS A 1 92 ? -13.459 -3.885 22.701 1.00 96.88 92 HIS A O 1
ATOM 745 N N . ILE A 1 93 ? -14.940 -2.207 22.453 1.00 97.06 93 ILE A N 1
ATOM 746 C CA . ILE A 1 93 ? -14.515 -1.432 23.627 1.00 97.06 93 ILE A CA 1
ATOM 747 C C . ILE A 1 93 ? -14.703 -2.257 24.903 1.00 97.06 93 ILE A C 1
ATOM 749 O O . ILE A 1 93 ? -13.758 -2.418 25.677 1.00 97.06 93 ILE A O 1
ATOM 753 N N . ILE A 1 94 ? -15.885 -2.852 25.095 1.00 97.12 94 ILE A N 1
ATOM 754 C CA . ILE A 1 94 ? -16.168 -3.709 26.256 1.00 97.12 94 ILE A CA 1
ATOM 755 C C . ILE A 1 94 ? -15.213 -4.905 26.278 1.00 97.12 94 ILE A C 1
ATOM 757 O O . ILE A 1 94 ? -14.600 -5.197 27.305 1.00 97.12 94 ILE A O 1
ATOM 761 N N . SER A 1 95 ? -15.022 -5.570 25.138 1.00 96.69 95 SER A N 1
ATOM 762 C CA . SER A 1 95 ? -14.101 -6.706 25.028 1.00 96.69 95 SER A CA 1
ATOM 763 C C . SER A 1 95 ? -12.665 -6.321 25.393 1.00 96.69 95 SER A C 1
ATOM 765 O O . SER A 1 95 ? -11.981 -7.060 26.108 1.00 96.69 95 SER A O 1
ATOM 767 N N . LYS A 1 96 ? -12.201 -5.146 24.954 1.00 95.94 96 LYS A N 1
ATOM 768 C CA . LYS A 1 96 ? -10.888 -4.603 25.315 1.00 95.94 96 LYS A CA 1
ATOM 769 C C . LYS A 1 96 ? -10.792 -4.327 26.817 1.00 95.94 96 LYS A C 1
ATOM 771 O O . LYS A 1 96 ? -9.827 -4.771 27.438 1.00 95.94 96 LYS A O 1
ATOM 776 N N . ALA A 1 97 ? -11.794 -3.683 27.413 1.00 95.56 97 ALA A N 1
ATOM 777 C CA . ALA A 1 97 ? -11.835 -3.403 28.849 1.00 95.56 97 ALA A CA 1
ATOM 778 C C . ALA A 1 97 ? -11.808 -4.689 29.693 1.00 95.56 97 ALA A C 1
ATOM 780 O O . ALA A 1 97 ? -11.027 -4.799 30.639 1.00 95.56 97 ALA A O 1
ATOM 781 N N . VAL A 1 98 ? -12.583 -5.706 29.304 1.00 97.38 98 VAL A N 1
ATOM 782 C CA . VAL A 1 98 ? -12.592 -7.019 29.970 1.00 97.38 98 VAL A CA 1
ATOM 783 C C . VAL A 1 98 ? -11.216 -7.684 29.906 1.00 97.38 98 VAL A C 1
ATOM 785 O O . VAL A 1 98 ? -10.757 -8.237 30.906 1.00 97.38 98 VAL A O 1
ATOM 788 N N . ARG A 1 99 ? -10.531 -7.628 28.756 1.00 96.19 99 ARG A N 1
ATOM 789 C CA . ARG A 1 99 ? -9.164 -8.161 28.617 1.00 96.19 99 ARG A CA 1
ATOM 790 C C . ARG A 1 99 ? -8.184 -7.447 29.546 1.00 96.19 99 ARG A C 1
ATOM 792 O O . ARG A 1 99 ? -7.409 -8.115 30.223 1.00 96.19 99 ARG A O 1
ATOM 799 N N . ILE A 1 100 ? -8.250 -6.118 29.618 1.00 95.75 100 ILE A N 1
ATOM 800 C CA . ILE A 1 100 ? -7.396 -5.319 30.507 1.00 95.75 100 ILE A CA 1
ATOM 801 C C . ILE A 1 100 ? -7.641 -5.699 31.974 1.00 95.75 100 ILE A C 1
ATOM 803 O O . ILE A 1 100 ? -6.689 -5.993 32.692 1.00 95.75 100 ILE A O 1
ATOM 807 N N . ALA A 1 101 ? -8.902 -5.776 32.404 1.00 96.12 101 ALA A N 1
ATOM 808 C CA . ALA A 1 101 ? -9.256 -6.142 33.775 1.00 96.12 101 ALA A CA 1
ATOM 809 C C . ALA A 1 101 ? -8.784 -7.558 34.150 1.00 96.12 101 ALA A C 1
ATOM 811 O O . ALA A 1 101 ? -8.251 -7.772 35.239 1.00 96.12 101 ALA A O 1
ATOM 812 N N . LYS A 1 102 ? -8.934 -8.528 33.237 1.00 96.56 102 LYS A N 1
ATOM 813 C CA . LYS A 1 102 ? -8.431 -9.897 33.436 1.00 96.56 102 LYS A CA 1
ATOM 814 C C . LYS A 1 102 ? -6.911 -9.933 33.568 1.00 96.56 102 LYS A C 1
ATOM 816 O O . LYS A 1 102 ? -6.410 -10.606 34.464 1.00 96.56 102 LYS A O 1
ATOM 821 N N . ASN A 1 103 ? -6.198 -9.196 32.718 1.00 96.12 103 ASN A N 1
ATOM 822 C CA . ASN A 1 103 ? -4.740 -9.114 32.779 1.00 96.12 103 ASN A CA 1
ATOM 823 C C . ASN A 1 103 ? -4.271 -8.495 34.099 1.00 96.12 103 ASN A C 1
ATOM 825 O O . ASN A 1 103 ? -3.382 -9.046 34.741 1.00 96.12 103 ASN A O 1
ATOM 829 N N . LEU A 1 104 ? -4.917 -7.411 34.538 1.00 95.31 104 LEU A N 1
ATOM 830 C CA . LEU A 1 104 ? -4.611 -6.758 35.810 1.00 95.31 104 LEU A CA 1
ATOM 831 C C . LEU A 1 104 ? -4.853 -7.697 37.000 1.00 95.31 104 LEU A C 1
ATOM 833 O O . LEU A 1 104 ? -4.002 -7.831 37.874 1.00 95.31 104 LEU A O 1
ATOM 837 N N . LYS A 1 105 ? -5.985 -8.413 37.014 1.00 95.88 105 LYS A N 1
ATOM 838 C CA . LYS A 1 105 ? -6.252 -9.435 38.036 1.00 95.88 105 LYS A CA 1
ATOM 839 C C . LYS A 1 105 ? -5.157 -10.508 38.054 1.00 95.88 105 LYS A C 1
ATOM 841 O O . LYS A 1 105 ? -4.719 -10.905 39.128 1.00 95.88 105 LYS A O 1
ATOM 846 N N . GLY A 1 106 ? -4.731 -10.969 36.877 1.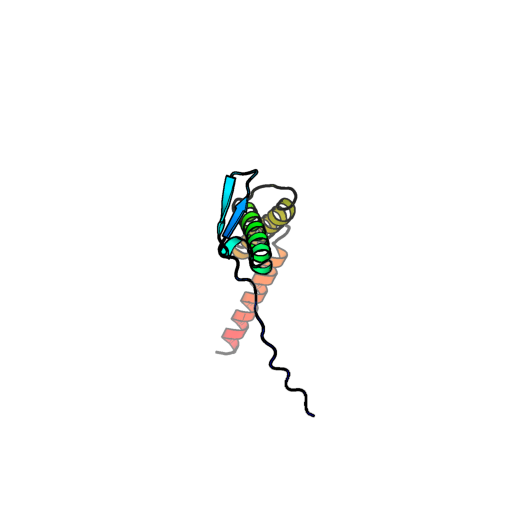00 94.25 106 GLY A N 1
ATOM 847 C CA . GLY A 1 106 ? -3.652 -11.943 36.733 1.00 94.25 106 GLY A CA 1
ATOM 848 C C . GLY A 1 106 ? -2.350 -11.457 37.364 1.00 94.25 106 GLY A C 1
ATOM 849 O O . GLY A 1 106 ? -1.804 -12.162 38.203 1.00 94.25 106 GLY A O 1
ATOM 850 N N . SER A 1 107 ? -1.912 -10.235 37.040 1.00 93.50 107 SER A N 1
ATOM 851 C CA . SER A 1 107 ? -0.663 -9.675 37.574 1.00 93.50 107 SER A CA 1
ATOM 852 C C . SER A 1 107 ? -0.684 -9.473 39.089 1.00 93.50 107 SER A C 1
ATOM 854 O O . SER A 1 107 ? 0.336 -9.693 39.732 1.00 93.50 107 SER A O 1
ATOM 856 N N . LEU A 1 108 ? -1.832 -9.092 39.664 1.00 87.69 108 LEU A N 1
ATOM 857 C CA . LEU A 1 108 ? -1.982 -8.955 41.119 1.00 87.69 108 LEU A CA 1
ATOM 858 C C . LEU A 1 108 ? -1.996 -10.305 41.848 1.00 87.69 108 LEU A C 1
ATOM 860 O O . LEU A 1 108 ? -1.628 -10.361 43.009 1.00 87.69 108 LEU A O 1
ATOM 864 N N . SER A 1 109 ? -2.448 -11.380 41.198 1.00 82.25 109 SER A N 1
ATOM 865 C CA . SER A 1 109 ? -2.466 -12.720 41.799 1.00 82.25 109 SER A CA 1
ATOM 866 C C . SER A 1 109 ? -1.107 -13.424 41.749 1.00 82.25 109 SER A C 1
ATOM 868 O O . SER A 1 109 ? -0.936 -14.441 42.417 1.00 82.25 109 SER A O 1
ATOM 870 N N . SER A 1 110 ? -0.191 -12.948 40.905 1.00 72.12 110 SER A N 1
ATOM 871 C CA . SER A 1 110 ? 1.157 -13.494 40.712 1.00 72.12 110 SER A CA 1
ATOM 872 C C . SER A 1 110 ? 2.264 -12.686 41.407 1.00 72.12 110 SER A C 1
ATOM 874 O O . SER A 1 110 ? 3.432 -13.043 41.262 1.00 72.12 110 SER A O 1
ATOM 876 N N . ALA A 1 111 ? 1.909 -11.603 42.104 1.00 54.84 111 ALA A N 1
ATOM 877 C CA . ALA A 1 111 ? 2.787 -10.796 42.954 1.00 54.84 111 ALA A CA 1
ATOM 878 C C . ALA A 1 111 ? 2.522 -11.118 44.430 1.00 54.84 111 ALA A C 1
ATOM 880 O O . ALA A 1 111 ? 3.498 -11.096 45.210 1.00 54.84 111 ALA A O 1
#

Nearest PDB structures (foldseek):
  3a1y-assembly1_G  TM=8.146E-01  e=1.088E-04  Pyrococcus horikoshii

Secondary structure (DSSP, 8-state):
---------------EEEETTTTEEEEHHHHS--HHHHHHHHHHHHHHHHHHHHHTT---TTTHHHHHHHHHHHHHHHHHHHT---TTTHHHHHHHHHHHHHHHHHHHH--

Foldseek 3Di:
DDDPDDPPPDDDDDQWDADPVVRDTGGPCNVDDPVVVVVVVVVVVVVVVQVVCLVVVPDDPVNPVVNVVVVVVVVQVVCLVVVPDDPNRVVVNVVVVVVVVVVVVVVVVVD

Solvent-accessible surface area (backbone atoms only — not comparable to full-atom values): 6792 Å² total; per-residue (Å²): 136,94,68,94,72,74,86,78,85,83,73,90,81,72,71,58,48,73,42,80,88,81,70,40,80,42,52,43,76,72,75,62,65,60,64,66,59,54,52,51,54,49,53,49,50,54,51,50,53,50,52,50,33,56,72,73,65,46,83,42,89,87,39,36,67,55,46,55,52,51,52,50,52,51,53,51,49,49,29,40,74,70,61,52,76,42,98,88,34,39,71,57,32,53,53,50,51,53,51,52,53,52,51,53,54,50,56,65,76,75,107

Radius of gyration: 31.64 Å; Cα contacts (8 Å, |Δi|>4): 50; chains: 1; bounding box: 66×49×82 Å